Protein AF-A0A1U7VUM9-F1 (afdb_monomer)

Foldseek 3Di:
DDDDDDDDDDDDDDDDDDDDPDPDDDPPDPCPVVVVVVVVVVVVVPDPDPPVNVQVPPPCSVVVVVCVVVVVVVPPPPPPPPDPVVVVVVVVPPDPDDDPQWDFDWDDDPHDTDRGDIDGPPDPDDDDDVVRVVVVPPDDDDFDWDWDQDPVRDIDIDTD

pLDDT: mean 71.07, std 16.29, range [36.03, 94.5]

Organism: Nicotiana sylvestris (NCBI:txid4096)

Solvent-accessible surface area (backbone atoms only — not comparable to full-atom values): 10901 Å² total; per-residue (Å²): 134,88,8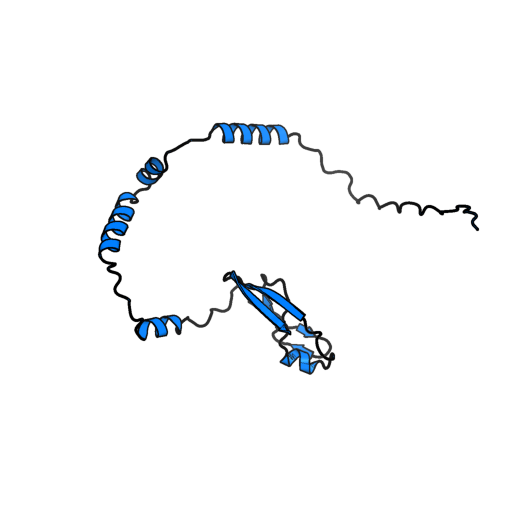5,83,87,82,86,80,84,80,81,79,77,83,81,82,76,82,78,72,97,70,92,82,84,74,80,78,71,83,55,64,61,58,54,54,52,50,53,51,52,54,63,72,61,65,76,86,70,53,72,65,60,58,46,68,69,39,88,60,42,70,56,51,54,50,50,49,55,60,56,51,70,73,57,66,88,67,81,73,75,82,50,73,66,58,56,47,54,71,70,56,61,71,79,77,68,80,54,92,59,56,45,69,43,66,47,70,60,92,92,49,76,38,81,67,38,86,44,48,83,84,60,90,70,90,86,76,57,67,75,63,54,60,74,65,71,78,69,79,79,73,79,44,81,44,81,45,74,47,96,87,67,47,76,46,76,48,76,81

Sequence (160 aa):
MDILELVVQKAKAPLQKPLPPYPKKLAKQNGGNQFKKFIQMMKSLSINVSLVEVLEQIPGYAKFMKDLVTKKQSMNLETIKVTHQVSAIMHSMPPKLEDPGAFTIPCRIRSAEFAKALCGLGERINLMPYSVFKNFRIGQPRPTSMRLQMDDHTRRILSF

Mean predicted aligned error: 22.32 Å

Secondary structure (DSSP, 8-state):
----------PPPPPPPPPPS--------STHHHHHHHHHHHHHT-----HHHHHHHSTTHHHHHHHHHHHHTT---------HHHHHHHH-PPP----TTEEEEEEEETTEEEEEEEEETT--S----HHHHHHTT--PPP--EEEEE-TT--EEEEE-

Structure (mmCIF, N/CA/C/O backbone):
data_AF-A0A1U7VUM9-F1
#
_entry.id   AF-A0A1U7VUM9-F1
#
loop_
_atom_site.group_PDB
_atom_site.id
_atom_site.type_symbol
_atom_site.label_atom_id
_atom_site.label_alt_id
_atom_site.label_comp_id
_atom_site.label_asym_id
_atom_site.label_entity_id
_atom_site.label_seq_id
_atom_site.pdbx_PDB_ins_code
_atom_site.Cartn_x
_atom_site.Cartn_y
_atom_site.Cartn_z
_atom_site.occupancy
_atom_site.B_iso_or_equiv
_atom_site.auth_seq_id
_atom_site.auth_comp_id
_atom_site.auth_asym_id
_atom_site.auth_atom_id
_atom_site.pdbx_PDB_model_num
ATOM 1 N N . MET A 1 1 ? 61.996 27.072 11.148 1.00 36.03 1 MET A N 1
ATOM 2 C CA . MET A 1 1 ? 61.993 28.438 11.693 1.00 36.03 1 MET A CA 1
ATOM 3 C C . MET A 1 1 ? 60.876 29.196 11.011 1.00 36.03 1 MET A C 1
ATOM 5 O O . MET A 1 1 ? 60.876 29.276 9.789 1.00 36.03 1 MET A O 1
ATOM 9 N N . ASP A 1 2 ? 59.912 29.605 11.828 1.00 37.81 2 ASP A N 1
ATOM 10 C CA . ASP A 1 2 ? 58.732 30.442 11.573 1.00 37.81 2 ASP A CA 1
ATOM 11 C C . ASP A 1 2 ? 59.069 31.761 10.843 1.00 37.81 2 ASP A C 1
ATOM 13 O O . ASP A 1 2 ? 60.232 32.157 10.802 1.00 37.81 2 ASP A O 1
ATOM 17 N N . ILE A 1 3 ? 58.126 32.461 10.197 1.00 40.47 3 ILE A N 1
ATOM 18 C CA . ILE A 1 3 ? 57.224 33.494 10.773 1.00 40.47 3 ILE A CA 1
ATOM 19 C C . ILE A 1 3 ? 56.194 33.846 9.660 1.00 40.47 3 ILE A C 1
ATOM 21 O O . ILE A 1 3 ? 56.595 34.125 8.535 1.00 40.47 3 ILE A O 1
ATOM 25 N N . LEU A 1 4 ? 54.892 33.571 9.829 1.00 37.66 4 LEU A N 1
ATOM 26 C CA . LEU A 1 4 ? 53.797 34.428 10.347 1.00 37.66 4 LEU A CA 1
ATOM 27 C C . LEU A 1 4 ? 53.124 35.377 9.312 1.00 37.66 4 LEU A C 1
ATOM 29 O O . LEU A 1 4 ? 53.674 36.403 8.937 1.00 37.66 4 LEU A O 1
ATOM 33 N N . GLU A 1 5 ? 51.909 34.981 8.898 1.00 42.78 5 GLU A N 1
ATOM 34 C CA . GLU A 1 5 ? 50.670 35.767 8.668 1.00 42.78 5 GLU A CA 1
ATOM 35 C C . GLU A 1 5 ? 50.729 37.274 8.322 1.00 42.78 5 GLU A C 1
ATOM 37 O O . GLU A 1 5 ? 51.167 38.099 9.121 1.00 42.78 5 GLU A O 1
ATOM 42 N N . LEU A 1 6 ? 50.051 37.646 7.224 1.00 37.41 6 LEU A N 1
ATOM 43 C CA . LEU A 1 6 ? 49.248 38.876 7.185 1.00 37.41 6 LEU A CA 1
ATOM 44 C C . LEU A 1 6 ? 47.980 38.694 6.323 1.00 37.41 6 LEU A C 1
ATOM 46 O O . LEU A 1 6 ? 47.957 38.970 5.125 1.00 37.41 6 LEU A O 1
ATOM 50 N N . VAL A 1 7 ? 46.922 38.188 6.960 1.00 43.81 7 VAL A N 1
ATOM 51 C CA . VAL A 1 7 ? 45.515 38.620 6.876 1.00 43.81 7 VAL A CA 1
ATOM 52 C C . VAL A 1 7 ? 45.137 39.536 5.699 1.00 43.81 7 VAL A C 1
ATOM 54 O O . VAL A 1 7 ? 45.366 40.738 5.757 1.00 43.81 7 VAL A O 1
ATOM 57 N N . VAL A 1 8 ? 44.346 39.013 4.751 1.00 37.50 8 VAL A N 1
ATOM 58 C CA . VAL A 1 8 ? 43.116 39.688 4.276 1.00 37.50 8 VAL A CA 1
ATOM 59 C C . VAL A 1 8 ? 42.052 38.623 3.991 1.00 37.50 8 VAL A C 1
ATOM 61 O O . VAL A 1 8 ? 41.896 38.134 2.872 1.00 37.50 8 VAL A O 1
ATOM 64 N N . GLN A 1 9 ? 41.273 38.266 5.013 1.00 39.16 9 GLN A N 1
ATOM 65 C CA . GLN A 1 9 ? 39.981 37.622 4.789 1.00 39.16 9 GLN A CA 1
ATOM 66 C C . GLN A 1 9 ? 39.012 38.673 4.238 1.00 39.16 9 GLN A C 1
ATOM 68 O O . GLN A 1 9 ?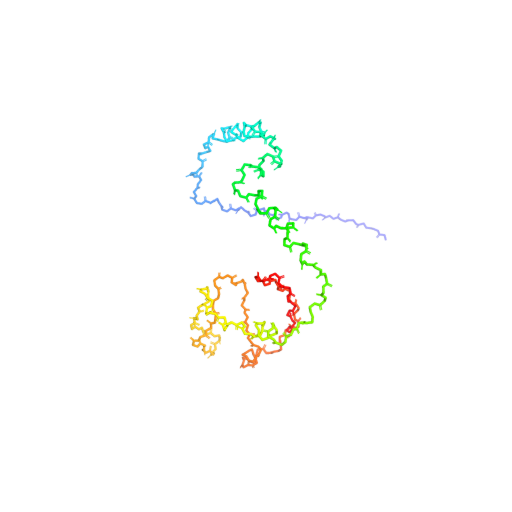 38.566 39.570 4.951 1.00 39.16 9 GLN A O 1
ATOM 73 N N . LYS A 1 10 ? 38.670 38.577 2.951 1.00 44.88 10 LYS A N 1
ATOM 74 C CA . LYS A 1 10 ? 37.617 39.405 2.359 1.00 44.88 10 LYS A CA 1
ATOM 75 C C . LYS A 1 10 ? 36.260 38.820 2.766 1.00 44.88 10 LYS A C 1
ATOM 77 O O . LYS A 1 10 ? 35.844 37.785 2.250 1.00 44.88 10 LYS A O 1
ATOM 82 N N . ALA A 1 11 ? 35.590 39.461 3.722 1.00 45.56 11 ALA A N 1
ATOM 83 C CA . ALA A 1 11 ? 34.261 39.067 4.177 1.00 45.56 11 ALA A CA 1
ATOM 84 C C . ALA A 1 11 ? 33.244 39.123 3.020 1.00 45.56 11 ALA A C 1
ATOM 86 O O . ALA A 1 11 ? 33.093 40.143 2.344 1.00 45.56 11 ALA A O 1
ATOM 87 N N . LYS A 1 12 ? 32.535 38.015 2.785 1.00 48.78 12 LYS A N 1
ATOM 88 C CA . LYS A 1 12 ? 31.438 37.928 1.814 1.00 48.78 12 LYS A CA 1
ATOM 89 C C . LYS A 1 12 ? 30.193 38.583 2.423 1.00 48.78 12 LYS A C 1
ATOM 91 O O . LYS A 1 12 ? 29.702 38.122 3.450 1.00 48.78 12 LYS A O 1
ATOM 96 N N . ALA A 1 13 ? 29.703 39.657 1.805 1.00 59.28 13 ALA A N 1
ATOM 97 C CA . ALA A 1 13 ? 28.506 40.370 2.251 1.00 59.28 13 ALA A CA 1
ATOM 98 C C . ALA A 1 13 ? 27.262 39.445 2.265 1.00 59.28 13 ALA A C 1
ATOM 100 O O . ALA A 1 13 ? 27.114 38.622 1.353 1.00 59.28 13 ALA A O 1
ATOM 101 N N . PRO A 1 14 ? 26.348 39.559 3.251 1.00 50.56 14 PRO A N 1
ATOM 102 C CA . PRO A 1 14 ? 25.121 38.766 3.282 1.00 50.56 14 PRO A CA 1
ATOM 103 C C . PRO A 1 14 ? 24.178 39.159 2.138 1.00 50.56 14 PRO A C 1
ATOM 105 O O . PRO A 1 14 ? 23.819 40.326 1.990 1.00 50.56 14 PRO A O 1
ATOM 108 N N . LEU A 1 15 ? 23.740 38.178 1.346 1.00 55.94 15 LEU A N 1
ATOM 109 C CA . LEU A 1 15 ? 22.690 38.358 0.339 1.00 55.94 15 LEU A CA 1
ATOM 110 C C . LEU A 1 15 ? 21.375 38.765 1.028 1.00 55.94 15 LEU A C 1
ATOM 112 O O . LEU A 1 15 ? 20.835 38.006 1.837 1.00 55.94 15 LEU A O 1
ATOM 116 N N . GLN A 1 16 ? 20.851 39.950 0.702 1.00 5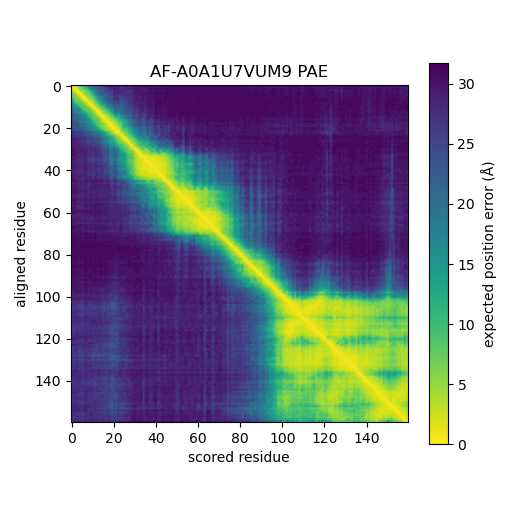7.34 16 GLN A N 1
ATOM 117 C CA . GLN A 1 16 ? 19.529 40.389 1.152 1.00 57.34 16 GLN A CA 1
ATOM 118 C C . GLN A 1 16 ? 18.450 39.477 0.554 1.00 57.34 16 GLN A C 1
ATOM 120 O O . GLN A 1 16 ? 18.335 39.336 -0.663 1.00 57.34 16 GLN A O 1
ATOM 125 N N . LYS A 1 17 ? 17.652 38.842 1.418 1.00 57.53 17 LYS A N 1
ATOM 126 C CA . LYS A 1 17 ? 16.468 38.080 1.001 1.00 57.53 17 LYS A CA 1
ATOM 127 C C . LYS A 1 17 ? 15.351 39.060 0.603 1.00 57.53 17 LYS A C 1
ATOM 129 O O . LYS A 1 17 ? 15.133 40.015 1.350 1.00 57.53 17 LYS A O 1
ATOM 134 N N . PRO A 1 18 ? 14.615 38.834 -0.501 1.00 63.44 18 PRO A N 1
ATOM 135 C CA . PRO A 1 18 ? 13.473 39.671 -0.851 1.00 63.44 18 PRO A CA 1
ATOM 136 C C . PRO A 1 18 ? 12.389 39.580 0.224 1.00 63.44 18 PRO A C 1
ATOM 138 O O . PRO A 1 18 ? 12.100 38.495 0.737 1.00 63.44 18 PRO A O 1
ATOM 141 N N . LEU A 1 19 ? 11.778 40.716 0.556 1.00 65.69 19 LEU A N 1
ATOM 142 C CA . LEU A 1 19 ? 10.637 40.748 1.464 1.00 65.69 19 LEU A CA 1
ATOM 143 C C . LEU A 1 19 ? 9.425 40.074 0.784 1.00 65.69 19 LEU A C 1
ATOM 145 O O . LEU A 1 19 ? 9.179 40.337 -0.396 1.00 65.69 19 LEU A O 1
ATOM 149 N N . PRO A 1 20 ? 8.661 39.213 1.483 1.00 60.44 20 PRO A N 1
ATOM 150 C CA . PRO A 1 20 ? 7.490 38.565 0.902 1.00 60.44 20 PRO A CA 1
ATOM 151 C C . PRO A 1 20 ? 6.411 39.582 0.475 1.00 60.44 20 PRO A C 1
ATOM 153 O O . PRO A 1 20 ? 6.267 40.623 1.120 1.00 60.44 20 PRO A O 1
ATOM 156 N N . PRO A 1 21 ? 5.603 39.281 -0.563 1.00 64.50 21 PRO A N 1
ATOM 157 C CA . PRO A 1 21 ? 4.823 40.290 -1.294 1.00 64.50 21 PRO A CA 1
ATOM 158 C C . PRO A 1 21 ? 3.634 40.897 -0.535 1.00 64.50 21 PRO A C 1
ATOM 160 O O . PRO A 1 21 ? 2.974 41.792 -1.053 1.00 64.50 21 PRO A O 1
ATOM 163 N N . TYR A 1 22 ? 3.338 40.442 0.686 1.00 61.72 22 TYR A N 1
ATOM 164 C CA . TYR A 1 22 ? 2.196 40.927 1.464 1.00 61.72 22 TYR A CA 1
ATOM 165 C C . TYR A 1 22 ? 2.539 41.048 2.958 1.00 61.72 22 TYR A C 1
ATOM 167 O O . TYR A 1 22 ? 2.365 40.093 3.713 1.00 61.72 22 TYR A O 1
ATOM 175 N N . PRO A 1 23 ? 2.967 42.236 3.431 1.00 57.12 23 PRO A N 1
ATOM 176 C CA . PRO A 1 23 ? 3.285 42.481 4.844 1.00 57.12 23 PRO A CA 1
ATOM 177 C C . PRO A 1 23 ? 2.048 42.609 5.747 1.00 57.12 23 PRO A C 1
ATOM 179 O O . PRO A 1 23 ? 2.167 42.725 6.965 1.00 57.12 23 PRO A O 1
ATOM 182 N N . LYS A 1 24 ? 0.844 42.660 5.167 1.00 61.12 24 LYS A N 1
ATOM 183 C CA . LYS A 1 24 ? -0.384 43.043 5.867 1.00 61.12 24 LYS A CA 1
ATOM 184 C C . LYS A 1 24 ? -1.444 41.960 5.732 1.00 61.12 24 LYS A C 1
ATOM 186 O O . LYS A 1 24 ? -2.253 42.027 4.815 1.00 61.12 24 LYS A O 1
ATOM 191 N N . LYS A 1 25 ? -1.445 40.996 6.659 1.00 56.06 25 LYS A N 1
ATOM 192 C CA . LYS A 1 25 ? -2.658 40.346 7.206 1.00 56.06 25 LYS A CA 1
ATOM 193 C C . LYS A 1 25 ? -2.310 39.315 8.286 1.00 56.06 25 LYS A C 1
ATOM 195 O O . LYS A 1 25 ? -2.636 38.146 8.182 1.00 56.06 25 LYS A O 1
ATOM 200 N N . LEU A 1 26 ? -1.690 39.771 9.368 1.00 55.84 26 LEU A N 1
ATOM 201 C CA . LEU A 1 26 ? -1.839 39.123 10.671 1.00 55.84 26 LEU A CA 1
ATOM 202 C C . LEU A 1 26 ? -1.945 40.231 11.716 1.00 55.84 26 LEU A C 1
ATOM 204 O O . LEU A 1 26 ? -1.004 40.523 12.449 1.00 55.84 26 LEU A O 1
ATOM 208 N N . ALA A 1 27 ? -3.116 40.867 11.779 1.00 57.16 27 ALA A N 1
ATOM 209 C CA . ALA A 1 27 ? -3.544 41.416 13.054 1.00 57.16 27 ALA A CA 1
ATOM 210 C C . ALA A 1 27 ? -3.606 40.213 14.003 1.00 57.16 27 ALA A C 1
ATOM 212 O O . ALA A 1 27 ? -4.470 39.349 13.852 1.00 57.16 27 ALA A O 1
ATOM 213 N N . LYS A 1 28 ? -2.625 40.091 14.904 1.00 58.28 28 LYS A N 1
ATOM 214 C CA . LYS A 1 28 ? -2.659 39.113 15.989 1.00 58.28 28 LYS A CA 1
ATOM 215 C C . LYS A 1 28 ? -3.914 39.416 16.803 1.00 58.28 28 LYS A C 1
ATOM 217 O O . LYS A 1 28 ? -3.899 40.312 17.642 1.00 58.28 28 LYS A O 1
ATOM 222 N N . GLN A 1 29 ? -5.014 38.714 16.532 1.00 59.25 29 GLN A N 1
ATOM 223 C CA . GLN A 1 29 ? -6.141 38.724 17.450 1.00 59.25 29 GLN A 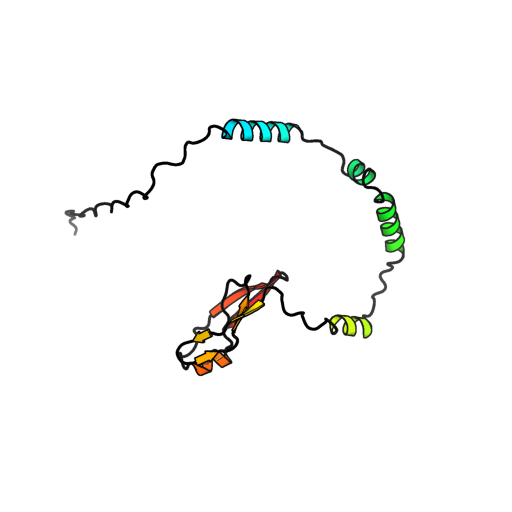CA 1
ATOM 224 C C . GLN A 1 29 ? -5.625 38.191 18.786 1.00 59.25 29 GLN A C 1
ATOM 226 O O . GLN A 1 29 ? -5.056 37.102 18.866 1.00 59.25 29 GLN A O 1
ATOM 231 N N . ASN A 1 30 ? -5.820 38.977 19.837 1.00 57.50 30 ASN A N 1
ATOM 232 C CA . ASN A 1 30 ? -5.401 38.709 21.209 1.00 57.50 30 ASN A CA 1
ATOM 233 C C . ASN A 1 30 ? -6.203 37.558 21.878 1.00 57.50 30 ASN A C 1
ATOM 235 O O . ASN A 1 30 ? -6.432 37.572 23.082 1.00 57.50 30 ASN A O 1
ATOM 239 N N . GLY A 1 31 ? -6.663 36.560 21.110 1.00 56.81 31 GLY A N 1
ATOM 240 C CA . GLY A 1 31 ? -7.509 35.449 21.572 1.00 56.81 31 GLY A CA 1
ATOM 241 C C . GLY A 1 31 ? -6.753 34.313 22.272 1.00 56.81 31 GLY A C 1
ATOM 242 O O . GLY A 1 31 ? -7.368 33.420 22.853 1.00 56.81 31 GLY A O 1
ATOM 243 N N . GLY A 1 32 ? -5.414 34.345 22.268 1.00 59.56 32 GLY A N 1
ATOM 244 C CA . GLY A 1 32 ? -4.587 33.318 22.911 1.00 59.56 32 GLY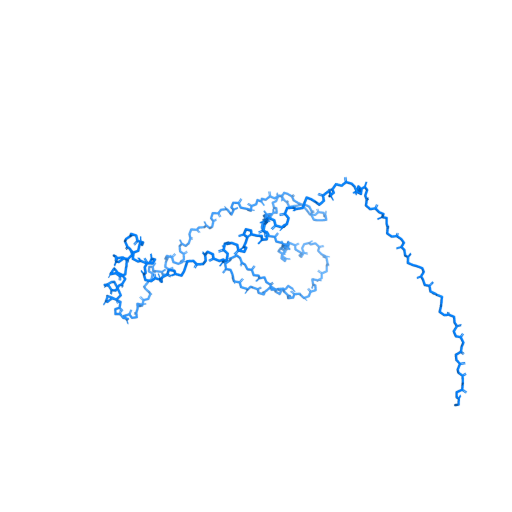 A CA 1
ATOM 245 C C . GLY A 1 32 ? -4.770 33.244 24.433 1.00 59.56 32 GLY A C 1
ATOM 246 O O . GLY A 1 32 ? -4.606 32.173 25.018 1.00 59.56 32 GLY A O 1
ATOM 247 N N . ASN A 1 33 ? -5.157 34.352 25.081 1.00 71.62 33 ASN A N 1
ATOM 248 C CA . ASN A 1 33 ? -5.407 34.370 26.524 1.00 71.62 33 ASN A CA 1
ATOM 249 C C . ASN A 1 33 ? -6.683 33.596 26.906 1.00 71.62 33 ASN A C 1
ATOM 251 O O . ASN A 1 33 ? -6.680 32.891 27.914 1.00 71.62 33 ASN A O 1
ATOM 255 N N . GLN A 1 34 ? -7.730 33.652 26.077 1.00 75.44 34 GLN A N 1
ATOM 256 C CA . GLN A 1 34 ? -9.003 32.983 26.329 1.00 75.44 34 GLN A CA 1
ATOM 257 C C . GLN A 1 34 ? -8.854 31.477 26.140 1.00 75.44 34 GLN A C 1
ATOM 259 O O . GLN A 1 34 ? -9.277 30.711 27.001 1.00 75.44 34 GLN A O 1
ATOM 264 N N . PHE A 1 35 ? -8.157 31.050 25.081 1.00 77.69 35 PHE A N 1
ATOM 265 C CA . PHE A 1 35 ? -7.878 29.633 24.841 1.00 77.69 35 PHE A CA 1
ATOM 266 C C . PHE A 1 35 ? -7.009 29.023 25.949 1.00 77.69 35 PHE A C 1
ATOM 268 O O . PHE A 1 35 ? -7.301 27.938 26.452 1.00 77.69 35 PHE A O 1
ATOM 275 N N . LYS A 1 36 ? -5.981 29.750 26.409 1.00 84.56 36 LYS A N 1
ATOM 276 C CA . LYS A 1 36 ? -5.147 29.313 27.537 1.00 84.56 36 LYS A CA 1
ATOM 277 C C . LYS A 1 36 ? -5.962 29.178 28.830 1.00 84.56 36 LYS A C 1
ATOM 279 O O . LYS A 1 36 ? -5.794 28.194 29.548 1.00 84.56 36 LYS A O 1
ATOM 284 N N . LYS A 1 37 ? -6.866 30.127 29.102 1.00 85.06 37 LYS A N 1
ATOM 285 C CA . LYS A 1 37 ? -7.758 30.113 30.273 1.00 85.06 37 LYS A CA 1
ATOM 286 C C . LYS A 1 37 ? -8.778 28.968 30.209 1.00 85.06 37 LYS A C 1
ATOM 288 O O . LYS A 1 37 ? -9.007 28.308 31.217 1.00 85.06 37 LYS A O 1
ATOM 293 N N . PHE A 1 38 ? -9.317 28.680 29.025 1.00 82.62 38 PHE A N 1
ATOM 294 C CA . PHE A 1 38 ? -10.197 27.535 28.779 1.00 82.62 38 PHE A CA 1
ATOM 295 C C . PHE A 1 38 ? -9.492 26.199 29.047 1.00 82.62 38 PHE A C 1
ATOM 297 O O . PHE A 1 38 ? -9.990 25.384 29.817 1.00 82.62 38 PHE A O 1
ATOM 304 N N . ILE A 1 39 ? -8.292 25.991 28.493 1.00 80.75 39 ILE A N 1
ATOM 305 C CA . ILE A 1 39 ? -7.518 24.760 28.721 1.00 80.75 39 ILE A CA 1
ATOM 306 C C . ILE A 1 39 ? -7.177 24.577 30.204 1.00 80.75 39 ILE A C 1
ATOM 308 O O . ILE A 1 39 ? -7.195 23.456 30.707 1.00 80.75 39 ILE A O 1
ATOM 312 N N . GLN A 1 40 ? -6.884 25.664 30.919 1.00 82.56 40 GLN A N 1
ATOM 313 C CA . GLN A 1 40 ? -6.629 25.615 32.356 1.00 82.56 40 GLN A CA 1
ATOM 314 C C . GLN A 1 40 ? -7.875 25.197 33.148 1.00 82.56 40 GLN A C 1
ATOM 316 O O . GLN A 1 40 ? -7.767 24.351 34.032 1.00 82.56 40 GLN A O 1
ATOM 321 N N . MET A 1 41 ? -9.047 25.724 32.787 1.00 82.06 41 MET A N 1
ATOM 322 C CA . MET A 1 41 ? -10.329 25.337 33.380 1.00 82.06 41 MET A CA 1
ATOM 323 C C . MET A 1 41 ? -10.649 23.856 33.117 1.00 82.06 41 MET A C 1
ATOM 325 O O . MET A 1 41 ? -11.007 23.126 34.038 1.00 82.06 41 MET A O 1
ATOM 329 N N . MET A 1 42 ? -10.433 23.377 31.889 1.00 73.06 42 MET A N 1
ATOM 330 C CA . MET A 1 42 ? -10.643 21.970 31.521 1.00 73.06 42 MET A CA 1
ATOM 331 C C . MET A 1 42 ? -9.703 21.020 32.269 1.00 73.06 42 MET A C 1
ATOM 333 O O . MET A 1 42 ? -10.124 19.955 32.705 1.00 73.06 42 MET A O 1
ATOM 337 N N . LYS A 1 43 ? -8.437 21.407 32.467 1.00 76.50 43 LYS A N 1
ATOM 338 C CA . LYS A 1 43 ? -7.488 20.623 33.272 1.00 76.50 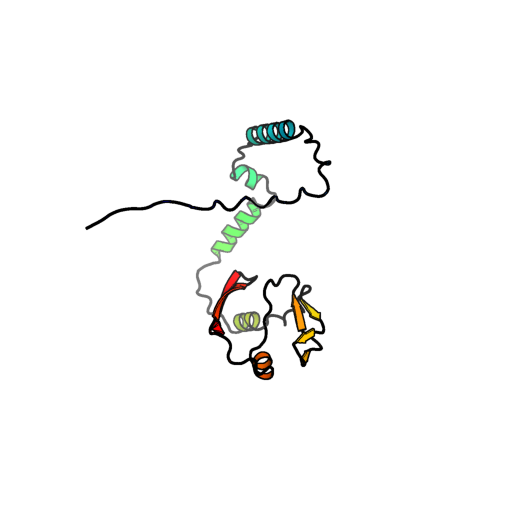43 LYS A CA 1
ATOM 339 C C . LYS A 1 43 ? -7.867 20.578 34.753 1.00 76.50 43 LYS A C 1
ATOM 341 O O . LYS A 1 43 ? -7.623 19.560 35.386 1.00 76.50 43 LYS A O 1
ATOM 346 N N . SER A 1 44 ? -8.453 21.650 35.297 1.00 70.88 44 SER A N 1
ATOM 347 C CA . SER A 1 44 ? -9.000 21.637 36.664 1.00 70.88 44 SER A CA 1
ATOM 348 C C . SER A 1 44 ? -10.296 20.831 36.792 1.00 70.88 44 SER A C 1
ATOM 350 O O . SER A 1 44 ? -10.631 20.392 37.884 1.00 70.88 44 SER A O 1
ATOM 352 N N . LEU A 1 45 ? -10.998 20.596 35.680 1.00 71.94 45 LEU A N 1
ATOM 353 C CA . LEU A 1 45 ? -12.170 19.724 35.568 1.00 71.94 45 LEU A CA 1
ATOM 354 C C . LEU A 1 45 ? -11.765 18.253 35.341 1.00 71.94 45 LEU A C 1
ATOM 356 O O . LEU A 1 45 ? -12.427 17.527 34.601 1.00 71.94 45 LEU A O 1
ATOM 360 N N . SER A 1 46 ? -10.668 17.785 35.947 1.00 62.69 46 SER A N 1
ATOM 361 C CA . SER A 1 46 ? -10.325 16.361 35.912 1.00 62.69 46 SER A CA 1
ATOM 362 C C . SER A 1 46 ? -11.302 15.590 36.795 1.00 62.69 46 SER A C 1
ATOM 364 O O . SER A 1 46 ? -11.174 15.568 38.020 1.00 62.69 46 SER A O 1
ATOM 366 N N . ILE A 1 47 ? -12.295 14.966 36.173 1.00 69.00 47 ILE A N 1
ATOM 367 C CA . ILE A 1 47 ? -13.179 14.033 36.859 1.00 69.00 47 ILE A CA 1
ATOM 368 C C . ILE A 1 47 ? -12.417 12.712 36.989 1.00 69.00 47 ILE A C 1
ATOM 370 O O . ILE A 1 47 ? -12.256 11.974 36.018 1.00 69.00 47 ILE A O 1
ATOM 374 N N . ASN A 1 48 ? -11.919 12.431 38.190 1.00 68.31 48 ASN A N 1
ATOM 375 C CA . ASN A 1 48 ? -11.391 11.117 38.536 1.00 68.31 48 ASN A CA 1
ATOM 376 C C . ASN A 1 48 ? -12.580 10.180 38.777 1.00 68.31 48 ASN A C 1
ATOM 378 O O . ASN A 1 48 ? -13.009 10.013 39.914 1.00 68.31 48 ASN A O 1
ATOM 382 N N . VAL A 1 49 ? -13.145 9.620 37.708 1.00 72.38 49 VAL A N 1
ATOM 383 C CA . VAL A 1 49 ? -14.113 8.521 37.830 1.00 72.38 49 VAL A CA 1
ATOM 384 C C . VAL A 1 49 ? -13.325 7.225 37.928 1.00 72.38 49 VAL A C 1
ATOM 386 O O . VAL A 1 49 ? -12.362 7.024 37.178 1.00 72.38 49 VAL A O 1
ATOM 389 N N . SER A 1 50 ? -13.699 6.343 38.850 1.00 76.44 50 SER A N 1
ATOM 390 C CA . SER A 1 50 ? -13.067 5.032 38.902 1.00 76.44 50 SER A CA 1
ATOM 391 C C . SER A 1 50 ? -13.382 4.260 37.617 1.00 76.44 50 SER A C 1
ATOM 393 O O . SER A 1 50 ? -14.482 4.336 37.068 1.00 76.44 50 SER A O 1
ATOM 395 N N . LEU A 1 51 ? -12.411 3.491 37.120 1.00 69.25 51 LEU A N 1
ATOM 396 C CA . LEU A 1 51 ? -12.628 2.634 35.951 1.00 69.25 51 LEU A CA 1
ATOM 397 C C . LEU A 1 51 ? -13.838 1.710 36.169 1.00 69.25 51 LEU A C 1
ATOM 399 O O . LEU A 1 51 ? -14.597 1.466 35.242 1.00 69.25 51 LEU A O 1
ATOM 403 N N . VAL A 1 52 ? -14.037 1.242 37.403 1.00 72.38 52 VAL A N 1
ATOM 404 C CA . VAL A 1 52 ? -15.164 0.385 37.783 1.00 72.38 52 VAL A CA 1
ATOM 405 C C . VAL A 1 52 ? -16.501 1.102 37.594 1.00 72.38 52 VAL A C 1
ATOM 407 O O . VAL A 1 52 ? -17.371 0.549 36.933 1.00 72.38 52 VAL A O 1
ATOM 410 N N . GLU A 1 53 ? -16.644 2.343 38.064 1.00 75.38 53 GLU A N 1
ATOM 411 C CA . GLU A 1 53 ? -17.870 3.132 37.865 1.00 75.38 53 GLU A CA 1
ATOM 412 C C . GLU A 1 53 ? -18.157 3.376 36.378 1.00 75.38 53 GLU A C 1
ATOM 414 O O . GLU A 1 53 ? -19.295 3.237 35.941 1.00 75.38 53 GLU A O 1
ATOM 419 N N . VAL A 1 54 ? -17.139 3.687 35.567 1.00 79.81 54 VAL A N 1
ATOM 420 C CA . VAL A 1 54 ? -17.322 3.859 34.111 1.00 79.81 54 VAL A CA 1
ATOM 421 C C . VAL A 1 54 ? -17.804 2.561 33.466 1.00 79.81 54 VAL A C 1
ATOM 423 O O . VAL A 1 54 ? -18.685 2.577 32.609 1.00 79.81 54 VAL A O 1
ATOM 426 N N . LEU A 1 55 ? -17.234 1.433 33.882 1.00 77.44 55 LEU A N 1
ATOM 427 C CA . LEU A 1 55 ? -17.587 0.115 33.372 1.00 77.44 55 LEU A CA 1
ATOM 428 C C . LEU A 1 55 ? -18.982 -0.341 33.825 1.00 77.44 55 LEU A C 1
ATOM 430 O O . LEU A 1 55 ? -19.678 -0.985 33.045 1.00 77.44 55 LEU A O 1
ATOM 434 N N . GLU A 1 56 ? -19.422 0.016 35.033 1.00 76.25 56 GLU A N 1
ATOM 435 C CA . GLU A 1 56 ? -20.791 -0.229 35.513 1.00 76.25 56 GLU A CA 1
ATOM 436 C C . GLU A 1 56 ? -21.837 0.608 34.766 1.00 76.25 56 GLU A C 1
ATOM 438 O O . GLU A 1 56 ? -22.942 0.128 34.518 1.00 76.25 56 GLU A O 1
ATOM 443 N N . GLN A 1 57 ? -21.485 1.831 34.358 1.00 76.75 57 GLN A N 1
ATOM 444 C CA . GLN A 1 57 ? -22.373 2.717 33.598 1.00 76.75 57 GLN A CA 1
ATOM 445 C C . GLN A 1 57 ? -22.527 2.309 32.127 1.00 76.75 57 GLN A C 1
ATOM 447 O O . GLN A 1 57 ? -23.462 2.765 31.470 1.00 76.75 57 GLN A O 1
ATOM 452 N N . ILE A 1 58 ? -21.643 1.460 31.586 1.00 82.00 58 ILE A N 1
ATOM 453 C CA . ILE A 1 58 ? -21.768 0.943 30.218 1.00 82.00 58 ILE A CA 1
ATOM 454 C C . ILE A 1 58 ? -22.865 -0.137 30.194 1.00 82.00 58 ILE A C 1
ATOM 456 O O . ILE A 1 58 ? -22.663 -1.241 30.720 1.00 82.00 58 ILE A O 1
ATOM 460 N N . PRO A 1 59 ? -24.019 0.118 29.542 1.00 76.88 59 PRO A N 1
ATOM 461 C CA . PRO A 1 59 ? -25.103 -0.851 29.491 1.00 76.88 59 PRO A CA 1
ATOM 462 C C . PRO A 1 59 ? -24.622 -2.139 28.819 1.00 76.88 59 PRO A C 1
ATOM 464 O O . PRO A 1 59 ? -24.123 -2.127 27.696 1.00 76.88 59 PRO A O 1
ATOM 467 N N . GLY A 1 60 ? -24.766 -3.268 29.511 1.00 78.25 60 GLY A N 1
ATOM 468 C CA . GLY A 1 60 ? -24.373 -4.577 28.987 1.00 78.25 60 GLY A CA 1
ATOM 469 C C . GLY A 1 60 ? -22.920 -4.983 29.247 1.00 78.25 60 GLY A C 1
ATOM 470 O O . GLY A 1 60 ? -22.571 -6.118 28.925 1.00 78.25 60 GLY A O 1
ATOM 471 N N . TYR A 1 61 ? -22.092 -4.154 29.894 1.00 80.69 61 TYR A N 1
ATOM 472 C CA . TYR A 1 61 ? -20.720 -4.547 30.241 1.00 80.69 61 TYR A CA 1
ATOM 473 C C . TYR A 1 61 ? -20.677 -5.715 31.236 1.00 80.69 61 TYR A C 1
ATOM 475 O O . TYR A 1 61 ? -19.922 -6.666 31.047 1.00 80.69 61 TYR A O 1
ATOM 483 N N . ALA A 1 62 ? -21.555 -5.720 32.244 1.00 75.31 62 ALA A N 1
ATOM 484 C CA . ALA A 1 62 ? -21.678 -6.847 33.172 1.00 75.31 62 ALA A CA 1
ATOM 485 C C . ALA A 1 62 ? -22.027 -8.161 32.446 1.00 75.31 62 ALA A C 1
ATOM 487 O O . ALA A 1 62 ? -21.475 -9.217 32.757 1.00 75.31 62 ALA A O 1
ATOM 488 N N . LYS A 1 63 ? -22.903 -8.087 31.434 1.00 80.12 63 LYS A N 1
ATOM 489 C CA . LYS A 1 63 ? -23.249 -9.229 30.578 1.00 80.12 63 LYS A CA 1
ATOM 490 C C . LYS A 1 63 ? -22.043 -9.670 29.750 1.00 80.12 63 LYS A C 1
ATOM 492 O O . LYS A 1 63 ? -21.727 -10.849 29.747 1.00 80.12 63 LYS A O 1
ATOM 497 N N . PHE A 1 64 ? -21.322 -8.728 29.145 1.00 80.12 64 PHE A N 1
ATOM 498 C CA . PHE A 1 64 ? -20.096 -9.006 28.401 1.00 80.12 64 PHE A CA 1
ATOM 499 C C . PHE A 1 64 ? -19.019 -9.681 29.265 1.00 80.12 64 PHE A C 1
ATOM 501 O O . PHE A 1 64 ? -18.438 -10.678 28.848 1.00 80.12 64 PHE A O 1
ATOM 508 N N . MET A 1 65 ? -18.784 -9.199 30.489 1.00 79.75 65 MET A N 1
ATOM 509 C CA . MET A 1 65 ? -17.835 -9.811 31.428 1.00 79.75 65 MET A CA 1
ATOM 510 C C . MET A 1 65 ? -18.273 -11.219 31.835 1.00 79.75 65 MET A C 1
ATOM 512 O O . MET A 1 65 ? -17.454 -12.137 31.878 1.00 79.75 65 MET A O 1
ATOM 516 N N . LYS A 1 66 ? -19.572 -11.415 32.081 1.00 79.19 66 LYS A N 1
ATOM 517 C CA . LYS A 1 66 ? -20.141 -12.728 32.391 1.00 79.19 66 LYS A CA 1
ATOM 518 C C . LYS A 1 66 ? -20.004 -13.694 31.213 1.00 79.19 66 LYS A C 1
ATOM 520 O O . LYS A 1 66 ? -19.582 -14.830 31.426 1.00 79.19 66 LYS A O 1
ATOM 525 N N . ASP A 1 67 ? -20.283 -13.239 29.995 1.00 78.81 67 ASP A N 1
ATOM 526 C CA . ASP A 1 67 ? -20.134 -14.002 28.752 1.00 78.81 67 ASP A CA 1
ATOM 527 C C . ASP A 1 67 ? -18.662 -14.348 28.496 1.00 78.81 67 ASP A C 1
ATOM 529 O O . ASP A 1 67 ? -18.344 -15.463 28.095 1.00 78.81 67 ASP A O 1
ATOM 533 N N . LEU A 1 68 ? -17.734 -13.433 28.786 1.00 76.81 68 LEU A N 1
ATOM 534 C CA . LEU A 1 68 ? -16.301 -13.678 28.650 1.00 76.81 68 LEU A CA 1
ATOM 535 C C . LEU A 1 68 ? -15.821 -14.752 29.631 1.00 76.81 68 LEU A C 1
ATOM 537 O O . LEU A 1 68 ? -15.111 -15.667 29.222 1.00 76.81 68 LEU A O 1
ATOM 541 N N . VAL A 1 69 ? -16.216 -14.676 30.904 1.00 72.56 69 VAL A N 1
ATOM 542 C CA . VAL A 1 69 ? -15.831 -15.663 31.928 1.00 72.56 69 VAL A CA 1
ATOM 543 C C . VAL A 1 69 ? -16.446 -17.033 31.631 1.00 72.56 69 VAL A C 1
ATOM 545 O O . VAL A 1 69 ? -15.738 -18.038 31.666 1.00 72.56 69 VAL A O 1
ATOM 548 N N . THR A 1 70 ? -17.729 -17.080 31.265 1.00 70.25 70 THR A N 1
ATOM 549 C CA . THR A 1 70 ? -18.413 -18.339 30.922 1.00 70.25 70 THR A CA 1
ATOM 550 C C . THR A 1 70 ? -17.884 -18.956 29.630 1.00 70.25 70 THR A C 1
ATOM 552 O O . THR A 1 70 ? -17.656 -20.162 29.582 1.00 70.25 70 THR A O 1
ATOM 555 N N . LYS A 1 71 ? -17.586 -18.151 28.604 1.00 62.88 71 LYS A N 1
ATOM 556 C CA . LYS A 1 71 ? -17.010 -18.639 27.343 1.00 62.88 71 LYS A CA 1
ATOM 557 C C . LYS A 1 71 ? -15.535 -19.028 27.478 1.00 62.88 71 LYS A C 1
ATOM 559 O O . LYS A 1 71 ? -15.077 -19.902 26.753 1.00 62.88 71 LYS A O 1
ATOM 564 N N . LYS A 1 72 ? -14.779 -18.431 28.409 1.00 56.84 72 LYS A N 1
ATOM 565 C CA . LYS A 1 72 ? -13.378 -18.803 28.687 1.00 56.84 72 LYS A CA 1
ATOM 566 C C . LYS A 1 72 ? -13.256 -20.129 29.439 1.00 56.84 72 LYS A C 1
ATOM 568 O O . LYS A 1 72 ? -12.234 -20.792 29.309 1.00 56.84 72 LYS A O 1
ATOM 573 N N . GLN A 1 73 ? -14.303 -20.569 30.140 1.00 52.31 73 GLN A N 1
ATOM 574 C CA . GLN A 1 73 ? -14.315 -21.870 30.818 1.00 52.31 73 GLN A CA 1
ATOM 575 C C . GLN A 1 73 ? -14.497 -23.062 29.855 1.00 52.31 73 GLN A C 1
ATOM 577 O O . GLN A 1 73 ? -14.141 -24.180 30.211 1.00 52.31 73 GLN A O 1
ATOM 582 N N . SER A 1 74 ? -14.966 -22.835 28.618 1.00 49.84 74 SER A N 1
ATOM 583 C CA . SER A 1 74 ? -14.976 -23.850 27.546 1.00 49.84 74 SER A CA 1
ATOM 584 C C . SER A 1 74 ? -13.727 -23.812 26.660 1.00 49.84 74 SER A C 1
ATOM 586 O O . SER A 1 74 ? -13.635 -24.565 25.694 1.00 49.84 74 SER A O 1
ATOM 588 N N . MET A 1 75 ? -12.763 -22.942 26.966 1.00 47.28 75 MET A N 1
ATOM 589 C CA . MET A 1 75 ? -11.451 -22.915 26.322 1.00 47.28 75 MET A CA 1
ATOM 590 C C . MET A 1 75 ? -10.485 -23.762 27.149 1.00 47.28 75 MET A C 1
ATOM 592 O O . MET A 1 75 ? -9.446 -23.284 27.605 1.00 47.28 75 MET A O 1
ATOM 596 N N . ASN A 1 76 ? -10.831 -25.032 27.374 1.00 45.91 76 ASN A N 1
ATOM 597 C CA . ASN A 1 76 ? -9.774 -25.995 27.634 1.00 45.91 76 ASN A CA 1
ATOM 598 C C . ASN A 1 76 ? -8.851 -25.945 26.418 1.00 45.91 76 ASN A C 1
ATOM 600 O O . ASN A 1 76 ? -9.315 -25.988 25.279 1.00 45.91 76 ASN A O 1
ATOM 604 N N . LEU A 1 77 ? -7.566 -25.748 26.697 1.00 49.84 77 LEU A N 1
ATOM 605 C CA . LEU A 1 77 ? -6.445 -25.654 25.769 1.00 49.84 77 LEU A CA 1
ATOM 606 C C . LEU A 1 77 ? -6.255 -26.975 25.010 1.00 49.84 77 LEU A C 1
ATOM 608 O O . LEU A 1 77 ? -5.206 -27.609 25.082 1.00 49.84 77 LEU A O 1
ATOM 612 N N . GLU A 1 78 ? -7.270 -27.428 24.291 1.00 43.88 78 GLU A N 1
ATOM 613 C CA . GLU A 1 78 ? -7.107 -28.493 23.332 1.00 43.88 78 GLU A CA 1
ATOM 614 C C . GLU A 1 78 ? -6.432 -27.856 22.128 1.00 43.88 78 GLU A C 1
ATOM 616 O O . GLU A 1 78 ? -6.969 -26.967 21.471 1.00 43.88 78 GLU A O 1
ATOM 621 N N . THR A 1 79 ? -5.176 -28.238 21.930 1.00 47.09 79 THR A N 1
ATOM 622 C CA . THR A 1 79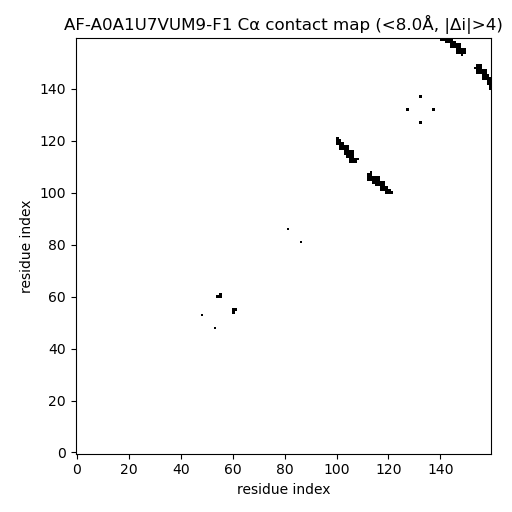 ? -4.362 -27.877 20.776 1.00 47.09 79 THR A CA 1
ATOM 623 C C . THR A 1 79 ? -5.156 -28.217 19.519 1.00 47.09 79 THR A C 1
ATOM 625 O O . THR A 1 79 ? -5.172 -29.364 19.073 1.00 47.09 79 THR A O 1
ATOM 628 N N . ILE A 1 80 ? -5.867 -27.226 18.975 1.00 48.59 80 ILE A N 1
ATOM 629 C CA . ILE A 1 80 ? -6.664 -27.380 17.766 1.00 48.59 80 ILE A CA 1
ATOM 630 C C . ILE A 1 80 ? -5.661 -27.631 16.645 1.00 48.59 80 ILE A C 1
ATOM 632 O O . ILE A 1 80 ? -5.036 -26.706 16.125 1.00 48.59 80 ILE A O 1
ATOM 636 N N . LYS A 1 81 ? -5.478 -28.905 16.285 1.00 52.22 81 LYS A N 1
ATOM 637 C CA . LYS A 1 81 ? -4.888 -29.281 15.004 1.00 52.22 81 LYS A CA 1
ATOM 638 C C . LYS A 1 81 ? -5.729 -28.595 13.936 1.00 52.22 81 LYS A C 1
ATOM 640 O O . LYS A 1 81 ? -6.875 -28.976 13.708 1.00 52.22 81 LYS A O 1
ATOM 645 N N . VAL A 1 82 ? -5.163 -27.549 13.344 1.00 46.72 82 VAL A N 1
ATOM 646 C CA . VAL A 1 82 ? -5.765 -26.770 12.265 1.00 46.72 82 VAL A CA 1
ATOM 647 C C . VAL A 1 82 ? -6.111 -27.744 11.142 1.00 46.72 82 VAL A C 1
ATOM 649 O O . VAL A 1 82 ? -5.236 -28.246 10.441 1.00 46.72 82 VAL A O 1
ATOM 652 N N . THR A 1 83 ? -7.389 -28.091 11.028 1.00 61.16 83 THR A N 1
ATOM 653 C CA . THR A 1 83 ? -7.896 -28.965 9.975 1.00 61.16 83 THR A CA 1
ATOM 654 C C . THR A 1 83 ? -8.016 -28.181 8.672 1.00 61.16 83 THR A C 1
ATOM 656 O O . THR A 1 83 ? -8.196 -26.962 8.661 1.00 61.16 83 THR A O 1
ATOM 659 N N . HIS A 1 84 ? -7.920 -28.913 7.564 1.00 55.34 84 HIS A N 1
ATOM 660 C CA . HIS A 1 84 ? -7.803 -28.444 6.179 1.00 55.34 84 HIS A CA 1
ATOM 661 C C . HIS A 1 84 ? -8.821 -27.359 5.746 1.00 55.34 84 HIS A C 1
ATOM 663 O O . HIS A 1 84 ? -8.565 -26.599 4.813 1.00 55.34 84 HIS A O 1
ATOM 669 N N . GLN A 1 85 ? -9.961 -27.234 6.435 1.00 54.94 85 GLN A N 1
ATOM 670 C CA . GLN A 1 85 ? -10.944 -26.171 6.200 1.00 54.94 85 GLN A CA 1
ATOM 671 C C . GLN A 1 85 ? -10.468 -24.777 6.633 1.00 54.94 85 GLN A C 1
ATOM 673 O O . GLN A 1 85 ? -10.772 -23.803 5.953 1.00 54.94 85 GLN A O 1
ATOM 678 N N . VAL A 1 86 ? -9.697 -24.651 7.717 1.00 54.9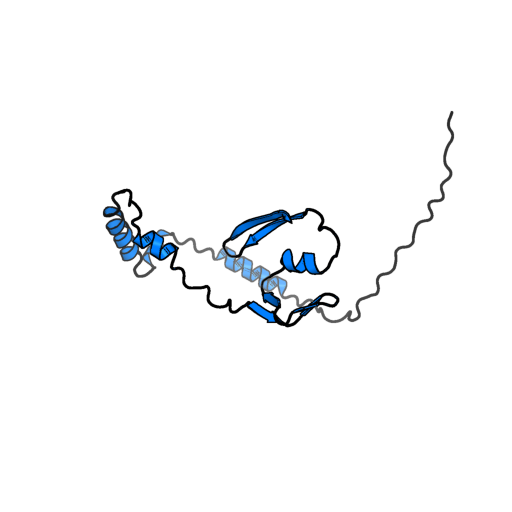7 86 VAL A N 1
ATOM 679 C CA . VAL A 1 86 ? -9.197 -23.341 8.179 1.00 54.97 86 VAL A CA 1
ATOM 680 C C . VAL A 1 86 ? -8.056 -22.856 7.283 1.00 54.97 86 VAL A C 1
ATOM 682 O O . VAL A 1 86 ? -7.995 -21.674 6.952 1.00 54.97 86 VAL A O 1
ATOM 685 N N . SER A 1 87 ? -7.208 -23.770 6.796 1.00 53.97 87 SER A N 1
ATOM 686 C CA . SER A 1 87 ? -6.254 -23.454 5.726 1.00 53.97 87 SER A CA 1
ATOM 687 C C . SER A 1 87 ? -6.972 -23.070 4.435 1.00 53.97 87 SER A C 1
ATOM 689 O O . SER A 1 87 ? -6.575 -22.102 3.799 1.00 53.97 87 SER A O 1
ATOM 691 N N . ALA A 1 88 ? -8.062 -23.755 4.072 1.00 51.88 88 ALA A N 1
ATOM 692 C CA . ALA A 1 88 ? -8.851 -23.388 2.900 1.00 51.88 88 ALA A CA 1
ATOM 693 C C . ALA A 1 88 ? -9.443 -21.977 3.028 1.00 51.88 88 ALA A C 1
ATOM 695 O O . ALA A 1 88 ? -9.383 -21.234 2.061 1.00 51.88 88 ALA A O 1
ATOM 696 N N . ILE A 1 89 ? -9.907 -21.571 4.216 1.00 55.97 89 ILE A N 1
ATOM 697 C CA . ILE A 1 89 ? -10.404 -20.208 4.480 1.00 55.97 89 ILE A CA 1
ATOM 698 C C . ILE A 1 89 ? -9.272 -19.167 4.428 1.00 55.97 89 ILE A C 1
ATOM 700 O O . ILE A 1 89 ? -9.453 -18.080 3.884 1.00 55.97 89 ILE A O 1
ATOM 704 N N . MET A 1 90 ? -8.080 -19.499 4.937 1.00 53.72 90 MET A N 1
ATOM 705 C CA . MET A 1 90 ? -6.904 -18.621 4.842 1.00 53.72 90 MET A CA 1
ATOM 706 C C . MET A 1 90 ? -6.403 -18.469 3.395 1.00 53.72 90 MET A C 1
ATOM 708 O O . MET A 1 90 ? -5.895 -17.411 3.022 1.00 53.72 90 MET A O 1
ATOM 712 N N . HIS A 1 91 ? -6.576 -19.503 2.567 1.00 54.22 91 HIS A N 1
ATOM 713 C CA . HIS A 1 91 ? -6.260 -19.490 1.137 1.00 54.22 91 HIS A CA 1
ATOM 714 C C . HIS A 1 91 ? -7.414 -18.989 0.251 1.00 54.22 91 HIS A C 1
ATOM 716 O O . HIS A 1 91 ? -7.169 -18.635 -0.899 1.00 54.22 91 HIS A O 1
ATOM 722 N N . SER A 1 92 ? -8.642 -18.902 0.769 1.00 50.38 92 SER A N 1
ATOM 723 C CA . SER A 1 92 ? -9.824 -18.384 0.070 1.00 50.38 92 SER A CA 1
ATOM 724 C C . SER A 1 92 ? -10.089 -16.913 0.384 1.00 50.38 92 SER A C 1
ATOM 726 O O . SER A 1 92 ? -11.247 -16.485 0.412 1.00 50.38 92 SER A O 1
ATOM 728 N N . MET A 1 93 ? -9.040 -16.125 0.644 1.00 54.88 93 MET A N 1
ATOM 729 C CA . MET A 1 93 ? -9.199 -14.675 0.616 1.00 54.88 93 MET A CA 1
ATOM 730 C C . MET A 1 93 ? -9.792 -14.300 -0.746 1.00 54.88 93 MET A C 1
ATOM 732 O O . MET A 1 93 ? -9.241 -14.718 -1.771 1.00 54.88 93 MET A O 1
ATOM 736 N N . PRO A 1 94 ? -10.913 -13.556 -0.782 1.00 49.41 94 PRO A N 1
ATOM 737 C CA . PRO A 1 94 ? -11.459 -13.096 -2.044 1.00 49.41 94 PRO A CA 1
ATOM 738 C C . PRO A 1 94 ? -10.359 -12.329 -2.791 1.00 49.41 94 PRO A C 1
ATOM 740 O O . PRO A 1 94 ? -9.535 -11.672 -2.138 1.00 49.41 94 PRO A O 1
ATOM 743 N N . PRO A 1 95 ? -10.305 -12.413 -4.135 1.00 54.34 95 PRO A N 1
ATOM 744 C CA . PRO A 1 95 ? -9.400 -11.578 -4.912 1.00 54.34 95 PRO A CA 1
ATOM 745 C C . PRO A 1 95 ? -9.596 -10.150 -4.418 1.00 54.34 95 PRO A C 1
ATOM 747 O O . PRO A 1 95 ? -10.744 -9.711 -4.323 1.00 54.34 95 PRO A O 1
ATOM 750 N N . LYS A 1 96 ? -8.508 -9.480 -4.008 1.00 59.12 96 LYS A N 1
ATOM 751 C CA . LYS A 1 96 ? -8.575 -8.095 -3.532 1.00 59.12 96 LYS A CA 1
ATOM 752 C C . LYS A 1 96 ? -9.469 -7.324 -4.500 1.00 59.12 96 LYS A C 1
ATOM 754 O O . LYS A 1 96 ? -9.154 -7.271 -5.689 1.00 59.12 96 LYS A O 1
ATOM 759 N N . LEU A 1 97 ? -10.588 -6.801 -3.987 1.00 53.75 97 LEU A N 1
ATOM 760 C CA . LEU A 1 97 ? -11.375 -5.800 -4.698 1.00 53.75 97 LEU A CA 1
ATOM 761 C C . LEU A 1 97 ? -10.382 -4.749 -5.195 1.00 53.75 97 LEU A C 1
ATOM 763 O O . LEU A 1 97 ? -9.461 -4.413 -4.443 1.00 53.75 97 LEU A O 1
ATOM 767 N N . GLU A 1 98 ? -10.536 -4.289 -6.439 1.00 60.34 98 GLU A N 1
ATOM 768 C CA . GLU A 1 98 ? -9.746 -3.167 -6.945 1.00 60.34 98 GLU A CA 1
ATOM 769 C C . GLU A 1 98 ? -9.711 -2.087 -5.863 1.00 60.34 98 GLU A C 1
ATOM 771 O O . GLU A 1 98 ? -10.757 -1.666 -5.363 1.00 60.34 98 GLU A O 1
ATOM 776 N N . ASP A 1 99 ? -8.502 -1.760 -5.407 1.00 60.91 99 ASP A N 1
ATOM 777 C CA . ASP A 1 99 ? -8.310 -0.809 -4.325 1.00 60.91 99 ASP A CA 1
ATOM 778 C C . ASP A 1 99 ? -8.972 0.510 -4.752 1.00 60.91 99 ASP A C 1
ATOM 780 O O . ASP A 1 99 ? -8.576 1.060 -5.783 1.00 60.91 99 ASP A O 1
ATOM 784 N N . PRO A 1 100 ? -9.978 1.030 -4.019 1.00 62.91 100 PRO A N 1
ATOM 785 C CA . PRO A 1 100 ? -10.682 2.252 -4.405 1.00 62.91 100 PRO A CA 1
ATOM 786 C C . PRO A 1 100 ? -9.746 3.456 -4.597 1.00 62.91 100 PRO A C 1
ATOM 788 O O . PRO A 1 100 ? -10.124 4.433 -5.241 1.00 62.91 100 PRO A O 1
ATOM 791 N N . GLY A 1 101 ? -8.537 3.404 -4.019 1.00 67.88 101 GLY A N 1
ATOM 792 C CA . GLY A 1 101 ? -7.500 4.427 -4.143 1.00 67.88 101 GLY A CA 1
ATOM 793 C C . GLY A 1 101 ? -6.500 4.227 -5.289 1.00 67.88 101 GLY A C 1
ATOM 794 O O . GLY A 1 101 ? -5.644 5.097 -5.479 1.00 67.88 101 GLY A O 1
ATOM 795 N N . ALA A 1 102 ? -6.583 3.120 -6.034 1.00 74.94 102 ALA A N 1
ATOM 796 C CA . ALA A 1 102 ? -5.674 2.791 -7.124 1.00 74.94 102 ALA A CA 1
ATOM 797 C C . ALA A 1 102 ? -6.380 2.922 -8.480 1.00 74.94 102 ALA A C 1
ATOM 799 O O . ALA A 1 102 ? -7.333 2.213 -8.788 1.00 74.94 102 ALA A O 1
ATOM 800 N N . PHE A 1 103 ? -5.884 3.822 -9.323 1.00 86.81 103 PHE A N 1
ATOM 801 C CA . PHE A 1 103 ? -6.387 4.026 -10.680 1.00 86.81 103 PHE A CA 1
ATOM 802 C C . PHE A 1 103 ? -5.246 3.895 -11.681 1.00 86.81 103 PHE A C 1
ATOM 804 O O . PHE A 1 103 ? -4.076 4.032 -11.329 1.00 86.81 103 PHE A O 1
ATOM 811 N N . THR A 1 104 ? -5.555 3.611 -12.945 1.00 91.75 104 THR A N 1
ATOM 812 C CA . THR A 1 104 ? -4.525 3.560 -13.987 1.00 91.75 104 THR A CA 1
ATOM 813 C C . THR A 1 104 ? -4.489 4.850 -14.784 1.00 91.75 104 THR A C 1
ATOM 815 O O . THR A 1 104 ? -5.528 5.303 -15.261 1.00 91.75 104 THR A O 1
ATOM 818 N N . ILE A 1 105 ? -3.292 5.388 -15.003 1.00 92.38 105 ILE A N 1
ATOM 819 C CA . ILE A 1 105 ? -3.051 6.508 -15.914 1.00 92.38 105 ILE A CA 1
ATOM 820 C C . ILE A 1 105 ? -2.160 6.063 -17.073 1.00 92.38 105 ILE A C 1
ATOM 822 O O . ILE A 1 105 ? -1.211 5.305 -16.850 1.00 92.38 105 ILE A O 1
ATOM 826 N N . PRO A 1 106 ? -2.419 6.512 -18.310 1.00 94.50 106 PRO A N 1
ATOM 827 C CA . PRO A 1 106 ? -1.447 6.350 -19.374 1.00 94.50 106 PRO A CA 1
ATOM 828 C C . PRO A 1 106 ? -0.209 7.189 -19.042 1.00 94.50 106 PRO A C 1
ATOM 830 O O . PRO A 1 106 ? -0.317 8.338 -18.610 1.00 94.50 106 PRO A O 1
ATOM 833 N N . CYS A 1 107 ? 0.980 6.629 -19.235 1.00 93.06 107 CYS A N 1
ATOM 834 C CA . CYS A 1 107 ? 2.226 7.352 -19.028 1.00 93.06 107 CYS A CA 1
ATOM 835 C C . CYS A 1 107 ? 3.247 7.011 -20.111 1.00 93.06 107 CYS A C 1
ATOM 837 O O . CYS A 1 107 ? 3.198 5.957 -20.745 1.00 93.06 107 CYS A O 1
ATOM 839 N N . ARG A 1 108 ? 4.195 7.917 -20.328 1.00 93.06 108 ARG A N 1
ATOM 840 C CA . ARG A 1 108 ? 5.294 7.723 -21.268 1.00 93.06 108 ARG A CA 1
ATOM 841 C C . ARG A 1 108 ? 6.608 7.883 -20.530 1.00 93.06 108 ARG A C 1
ATOM 843 O O . ARG A 1 108 ? 6.846 8.905 -19.892 1.00 93.06 108 ARG A O 1
ATOM 850 N N . ILE A 1 109 ? 7.471 6.882 -20.641 1.00 90.50 109 ILE A N 1
ATOM 851 C CA . ILE A 1 109 ? 8.822 6.912 -20.083 1.00 90.50 109 ILE A CA 1
ATOM 852 C C . ILE A 1 109 ? 9.784 6.856 -21.265 1.00 90.50 109 ILE A C 1
ATOM 854 O O . ILE A 1 109 ? 9.843 5.863 -21.990 1.00 90.50 109 ILE A O 1
ATOM 858 N N . ARG A 1 110 ? 10.524 7.946 -21.496 1.00 86.88 110 ARG A N 1
ATOM 859 C CA . ARG A 1 110 ? 11.337 8.146 -22.709 1.00 86.88 110 ARG A CA 1
ATOM 860 C C . ARG A 1 110 ? 10.490 7.953 -23.983 1.00 86.88 110 ARG A C 1
ATOM 862 O O . ARG A 1 110 ? 9.643 8.788 -24.293 1.00 86.88 110 ARG A O 1
ATOM 869 N N . SER A 1 111 ? 10.732 6.878 -24.728 1.00 86.56 111 SER A N 1
ATOM 870 C CA . SER A 1 111 ? 10.066 6.533 -25.986 1.00 86.56 111 SER A CA 1
ATOM 871 C C . SER A 1 111 ? 9.083 5.371 -25.843 1.00 86.56 111 SER A C 1
ATOM 873 O O . SER A 1 111 ? 8.450 5.015 -26.829 1.00 86.56 111 SER A O 1
ATOM 875 N N . ALA A 1 112 ? 8.960 4.773 -24.652 1.00 88.62 112 ALA A N 1
ATOM 876 C CA . ALA A 1 112 ? 7.994 3.712 -24.397 1.00 88.62 112 ALA A CA 1
ATOM 877 C C . ALA A 1 112 ? 6.718 4.293 -23.789 1.00 88.62 112 ALA A C 1
ATOM 879 O O . ALA A 1 112 ? 6.769 5.076 -22.835 1.00 88.62 112 ALA A O 1
ATOM 880 N N . GLU A 1 113 ? 5.582 3.882 -24.336 1.00 93.44 113 GLU A N 1
ATOM 881 C CA . GLU A 1 113 ? 4.257 4.276 -23.877 1.00 93.44 113 GLU A CA 1
ATOM 882 C C . GLU A 1 113 ? 3.608 3.124 -23.115 1.00 93.44 113 GLU A C 1
ATOM 884 O O . GLU A 1 113 ? 3.632 1.970 -23.543 1.00 93.44 113 GLU A O 1
ATOM 889 N N . PHE A 1 114 ? 3.031 3.448 -21.964 1.00 93.19 114 PHE A N 1
ATOM 890 C CA . PHE A 1 114 ? 2.308 2.529 -21.103 1.00 93.19 114 PHE A CA 1
ATOM 891 C C . PHE A 1 114 ? 0.869 3.004 -21.050 1.00 93.19 114 PHE A C 1
ATOM 893 O O . PHE A 1 114 ? 0.572 4.035 -20.455 1.00 93.19 114 PHE A O 1
ATOM 900 N N . ALA A 1 115 ? -0.037 2.243 -21.659 1.00 93.62 115 ALA A N 1
ATOM 901 C CA . ALA A 1 115 ? -1.460 2.577 -21.650 1.00 93.62 115 ALA A CA 1
ATOM 902 C C . ALA A 1 115 ? -2.061 2.550 -20.233 1.00 93.62 115 ALA A C 1
ATOM 904 O O . ALA A 1 115 ? -3.049 3.228 -19.966 1.00 93.62 115 ALA A O 1
ATOM 905 N N . LYS A 1 116 ? -1.469 1.756 -19.331 1.00 91.50 116 LYS A N 1
ATOM 906 C CA . LYS A 1 116 ? -1.922 1.573 -17.951 1.00 91.50 116 LYS A CA 1
ATOM 907 C C . LYS A 1 116 ? -0.724 1.524 -17.005 1.00 91.50 116 LYS A C 1
ATOM 909 O O . LYS A 1 116 ? -0.048 0.501 -16.920 1.00 91.50 116 LYS A O 1
ATOM 914 N N . ALA A 1 117 ? -0.475 2.611 -16.287 1.00 92.31 117 ALA A N 1
ATOM 915 C CA . ALA A 1 117 ? 0.412 2.643 -15.131 1.00 92.31 117 ALA A CA 1
ATOM 916 C C . ALA A 1 117 ? -0.425 2.827 -13.865 1.00 92.31 117 ALA A C 1
ATOM 918 O O . ALA A 1 117 ? -1.296 3.693 -13.828 1.00 92.31 117 ALA A O 1
ATOM 919 N N . LEU A 1 118 ? -0.182 1.999 -12.850 1.00 91.38 118 LEU A N 1
ATOM 920 C CA . LEU A 1 118 ? -0.892 2.083 -11.577 1.00 91.38 118 LEU A CA 1
ATOM 921 C C . LEU A 1 118 ? -0.501 3.376 -10.846 1.00 91.38 118 LEU A C 1
ATOM 923 O O . LEU A 1 118 ? 0.683 3.684 -10.726 1.00 91.38 118 LEU A O 1
ATOM 927 N N . CYS A 1 119 ? -1.494 4.122 -10.376 1.00 87.50 119 CYS A N 1
ATOM 928 C CA . CYS A 1 119 ? -1.347 5.346 -9.603 1.00 87.50 119 CYS A CA 1
ATOM 929 C C . CYS A 1 119 ? -2.138 5.193 -8.300 1.00 87.50 119 CYS A C 1
ATOM 931 O O . CYS A 1 119 ? -3.369 5.148 -8.318 1.00 87.50 119 CYS A O 1
ATOM 933 N N . GLY A 1 120 ? -1.429 5.072 -7.178 1.00 86.00 120 GLY A N 1
ATOM 934 C CA . GLY A 1 120 ? -2.026 5.058 -5.844 1.00 86.00 120 GLY A CA 1
ATOM 935 C C . GLY A 1 120 ? -1.985 6.449 -5.213 1.00 86.00 120 GLY A C 1
ATOM 936 O O . GLY A 1 120 ? -0.911 7.032 -5.080 1.00 86.00 120 GLY A O 1
ATOM 937 N N . LEU A 1 121 ? -3.132 6.978 -4.769 1.00 80.62 121 LEU A N 1
ATOM 938 C CA . LEU A 1 121 ? -3.199 8.291 -4.095 1.00 80.62 121 LEU A CA 1
ATOM 939 C C . LEU A 1 121 ? -2.498 8.314 -2.721 1.00 80.62 121 LEU A C 1
ATOM 941 O O . LEU A 1 121 ? -2.186 9.386 -2.205 1.00 80.62 121 LEU A O 1
ATOM 945 N N . GLY A 1 122 ? -2.253 7.140 -2.131 1.00 79.25 122 GLY A N 1
ATOM 946 C CA . GLY A 1 122 ? -1.544 6.970 -0.859 1.00 79.25 122 GLY A CA 1
ATOM 947 C C . GLY A 1 122 ? -0.067 6.585 -0.994 1.00 79.25 122 GLY A C 1
ATOM 948 O O . GLY A 1 122 ? 0.656 6.575 0.004 1.00 79.25 122 GLY A O 1
ATOM 949 N N . GLU A 1 123 ? 0.411 6.283 -2.203 1.00 78.69 123 GLU A N 1
ATOM 950 C CA . GLU A 1 123 ? 1.778 5.807 -2.406 1.00 78.69 123 GLU A CA 1
ATOM 951 C C . GLU A 1 123 ? 2.756 6.982 -2.517 1.00 78.69 123 GLU A C 1
ATOM 953 O O . GLU A 1 123 ? 2.592 7.902 -3.314 1.00 78.69 123 GLU A O 1
ATOM 958 N N . ARG A 1 124 ? 3.818 6.960 -1.704 1.00 82.25 124 ARG A N 1
ATOM 959 C CA . ARG A 1 124 ? 4.876 7.988 -1.737 1.00 82.25 124 ARG A CA 1
ATOM 960 C C . ARG A 1 124 ? 6.049 7.639 -2.653 1.00 82.25 124 ARG A C 1
ATOM 962 O O . ARG A 1 124 ? 6.970 8.442 -2.786 1.00 82.25 124 ARG A O 1
ATOM 969 N N . ILE A 1 125 ? 6.056 6.439 -3.226 1.00 83.38 125 ILE A N 1
ATOM 970 C CA . ILE A 1 125 ? 7.164 5.907 -4.023 1.00 83.38 125 ILE A CA 1
ATOM 971 C C . ILE A 1 125 ? 6.651 5.425 -5.375 1.00 83.38 125 ILE A C 1
ATOM 973 O O . ILE A 1 125 ? 5.577 4.845 -5.458 1.00 83.38 125 ILE A O 1
ATOM 977 N N . ASN A 1 126 ? 7.454 5.613 -6.422 1.00 87.00 126 ASN A N 1
ATOM 978 C CA . ASN A 1 126 ? 7.173 5.055 -7.740 1.00 87.00 126 ASN A CA 1
ATOM 979 C C . ASN A 1 126 ? 7.941 3.741 -7.895 1.00 87.00 126 ASN A C 1
ATOM 981 O O . ASN A 1 126 ? 9.164 3.719 -7.735 1.00 87.00 126 ASN A O 1
ATOM 985 N N . LEU A 1 127 ? 7.243 2.657 -8.229 1.00 87.12 127 LEU A N 1
ATOM 986 C CA . LEU A 1 127 ? 7.855 1.356 -8.488 1.00 87.12 127 LEU A CA 1
ATOM 987 C C . LEU A 1 127 ? 7.839 1.054 -9.987 1.00 87.12 127 LEU A C 1
ATOM 989 O O . LEU A 1 127 ? 6.815 1.180 -10.653 1.00 87.12 127 LEU A O 1
ATOM 993 N N . MET A 1 128 ? 8.982 0.618 -10.515 1.00 89.88 128 MET A N 1
ATOM 994 C CA . MET A 1 128 ? 9.103 0.119 -11.883 1.00 89.88 128 MET A CA 1
ATOM 995 C C . MET A 1 128 ? 9.524 -1.352 -11.836 1.00 89.88 128 MET A C 1
ATOM 997 O O . MET A 1 128 ? 10.567 -1.658 -11.254 1.00 89.88 128 MET A O 1
ATOM 1001 N N . PRO A 1 129 ? 8.771 -2.274 -12.460 1.00 88.75 129 PRO A N 1
ATOM 1002 C CA . PRO A 1 129 ? 9.196 -3.662 -12.571 1.00 88.75 129 PRO A CA 1
ATOM 1003 C C . PRO A 1 129 ? 10.545 -3.783 -13.284 1.00 88.75 129 PRO A C 1
ATOM 1005 O O . PRO A 1 129 ? 10.802 -3.115 -14.287 1.00 88.75 129 PRO A O 1
ATOM 1008 N N . TYR A 1 130 ? 11.397 -4.692 -12.815 1.00 86.75 130 TYR A N 1
ATOM 1009 C CA . TYR A 1 130 ? 12.732 -4.879 -13.388 1.00 86.75 130 TYR A CA 1
ATOM 1010 C C . TYR A 1 130 ? 12.707 -5.304 -14.870 1.00 86.75 130 TYR A C 1
ATOM 1012 O O . TYR A 1 130 ? 13.579 -4.919 -15.649 1.00 86.75 130 TYR A O 1
ATOM 1020 N N . SER A 1 131 ? 11.681 -6.050 -15.290 1.00 87.31 131 SER A N 1
ATOM 1021 C CA . SER A 1 131 ? 11.445 -6.391 -16.700 1.00 87.31 131 SER A CA 1
ATOM 1022 C C . SER A 1 131 ? 11.258 -5.147 -17.573 1.00 87.31 131 SER A C 1
ATOM 1024 O O . SER A 1 131 ? 11.828 -5.061 -18.657 1.00 87.31 131 SER A O 1
ATOM 1026 N N . VAL A 1 132 ? 10.520 -4.155 -17.071 1.00 88.62 132 VAL A N 1
ATOM 1027 C CA . VAL A 1 132 ? 10.303 -2.868 -17.740 1.00 88.62 132 VAL A CA 1
ATOM 1028 C C . VAL A 1 132 ? 11.597 -2.054 -17.756 1.00 88.62 132 VAL A C 1
ATOM 1030 O O . VAL A 1 132 ? 11.980 -1.539 -18.804 1.00 88.62 132 VAL A O 1
ATOM 1033 N N . PHE A 1 133 ? 12.328 -2.014 -16.639 1.00 88.44 133 PHE A N 1
ATOM 1034 C CA . PHE A 1 133 ? 13.635 -1.356 -16.559 1.00 88.44 133 PHE A CA 1
ATOM 1035 C C . PHE A 1 133 ? 14.631 -1.893 -17.605 1.00 88.44 133 PHE A C 1
ATOM 1037 O O . PHE A 1 133 ? 15.280 -1.112 -18.306 1.00 88.44 133 PHE A O 1
ATOM 1044 N N . LYS A 1 134 ? 14.716 -3.223 -17.769 1.00 87.62 134 LYS A N 1
ATOM 1045 C CA . LYS A 1 134 ? 15.599 -3.879 -18.752 1.00 87.62 134 LYS A CA 1
ATOM 1046 C C . LYS A 1 134 ? 15.354 -3.407 -20.187 1.00 87.62 134 LYS A C 1
ATOM 1048 O O . LYS A 1 134 ? 16.312 -3.246 -20.944 1.00 87.62 134 LYS A O 1
ATOM 1053 N N . ASN A 1 135 ? 14.104 -3.123 -20.545 1.00 87.69 135 ASN A N 1
ATOM 1054 C CA . ASN A 1 135 ? 13.743 -2.683 -21.895 1.00 87.69 135 ASN A CA 1
ATOM 1055 C C . ASN A 1 135 ? 14.305 -1.298 -22.238 1.00 87.69 135 ASN A C 1
ATOM 1057 O O . ASN A 1 135 ? 14.530 -0.989 -23.407 1.00 87.69 135 ASN A O 1
ATOM 1061 N N . PHE A 1 136 ? 14.595 -0.471 -21.233 1.00 85.94 136 PHE A N 1
ATOM 1062 C CA . PHE A 1 136 ? 15.093 0.881 -21.447 1.00 85.94 136 PHE A CA 1
ATOM 1063 C C . PHE A 1 136 ? 16.607 0.983 -21.646 1.00 85.94 136 PHE A C 1
ATOM 1065 O O . PHE A 1 136 ? 17.098 2.085 -21.903 1.00 85.94 136 PHE A O 1
ATOM 1072 N N . ARG A 1 137 ? 17.361 -0.121 -21.535 1.00 81.50 137 ARG A N 1
ATOM 1073 C CA . ARG A 1 137 ? 18.827 -0.154 -21.716 1.00 81.50 137 ARG A CA 1
ATOM 1074 C C . ARG A 1 137 ? 19.556 0.992 -20.979 1.00 81.50 137 ARG A C 1
ATOM 1076 O O . ARG A 1 137 ? 20.513 1.553 -21.499 1.00 81.50 137 ARG A O 1
ATOM 1083 N N . ILE A 1 138 ? 19.100 1.364 -19.776 1.00 82.19 138 ILE A N 1
ATOM 1084 C CA . ILE A 1 138 ? 19.620 2.513 -18.991 1.00 82.19 138 ILE A CA 1
ATOM 1085 C C . ILE A 1 138 ? 20.892 2.141 -18.196 1.00 82.19 138 ILE A C 1
ATOM 1087 O O . ILE A 1 138 ? 21.282 2.836 -17.264 1.00 82.19 138 ILE A O 1
ATOM 1091 N N . GLY A 1 139 ? 21.551 1.035 -18.548 1.00 86.12 139 GLY A N 1
ATOM 1092 C CA . GLY A 1 139 ? 22.627 0.444 -17.751 1.00 86.12 139 GLY A CA 1
ATOM 1093 C C . GLY A 1 139 ? 22.105 -0.412 -16.593 1.00 86.12 139 GLY A C 1
ATOM 1094 O O . GLY A 1 139 ? 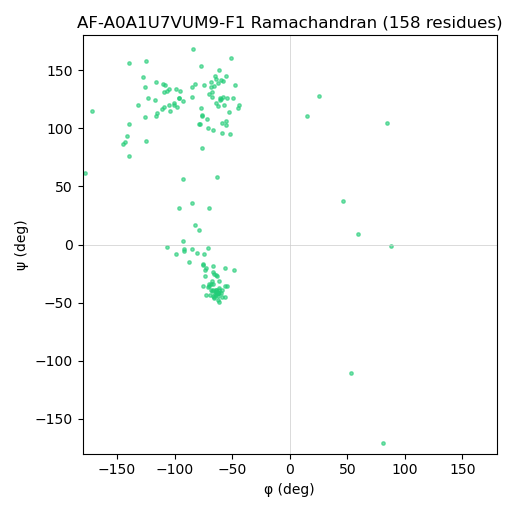20.919 -0.735 -16.527 1.00 86.12 139 GLY A O 1
ATOM 1095 N N . GLN A 1 140 ? 23.006 -0.828 -15.701 1.00 86.88 140 GLN A N 1
ATOM 1096 C CA . GLN A 1 140 ? 22.635 -1.580 -14.501 1.00 86.88 140 GLN A CA 1
ATOM 1097 C C . GLN A 1 140 ? 22.163 -0.628 -13.393 1.00 86.88 140 GLN A C 1
ATOM 1099 O O . GLN A 1 140 ? 22.777 0.428 -13.204 1.00 86.88 140 GLN A O 1
ATOM 1104 N N . PRO A 1 141 ? 21.092 -0.977 -12.654 1.00 86.62 141 PRO A N 1
ATOM 1105 C CA . PRO A 1 141 ? 20.705 -0.206 -11.488 1.00 86.62 141 PRO A CA 1
ATOM 1106 C C . PRO A 1 141 ? 21.810 -0.329 -10.438 1.00 86.62 141 PRO A C 1
ATOM 1108 O O . PRO A 1 141 ? 22.466 -1.365 -10.320 1.00 86.62 141 PRO A O 1
ATOM 1111 N N . ARG A 1 142 ? 22.040 0.743 -9.680 1.00 89.19 142 ARG A N 1
ATOM 1112 C CA . ARG A 1 142 ? 22.939 0.663 -8.530 1.00 89.19 142 ARG A CA 1
ATOM 1113 C C . ARG A 1 142 ? 22.258 -0.169 -7.449 1.00 89.19 142 ARG A C 1
ATOM 1115 O O . ARG A 1 142 ? 21.128 0.188 -7.101 1.00 89.19 142 ARG A O 1
ATOM 1122 N N . PRO A 1 143 ? 22.940 -1.184 -6.890 1.00 88.75 143 PRO A N 1
ATOM 1123 C CA . PRO A 1 143 ? 22.385 -1.968 -5.810 1.00 88.75 143 PRO A CA 1
ATOM 1124 C C . PRO A 1 143 ? 21.911 -1.070 -4.674 1.00 88.75 143 PRO A C 1
ATOM 1126 O O . PRO A 1 143 ? 22.714 -0.361 -4.064 1.00 88.75 143 PRO A O 1
ATOM 1129 N N . THR A 1 144 ? 20.605 -1.045 -4.433 1.00 89.38 144 THR A N 1
ATOM 1130 C CA . THR A 1 144 ? 20.005 -0.149 -3.441 1.00 89.38 144 THR A CA 1
ATOM 1131 C C . THR A 1 144 ? 19.069 -0.946 -2.555 1.00 89.38 144 THR A C 1
ATOM 1133 O O . THR A 1 144 ? 18.099 -1.537 -3.026 1.00 89.38 144 THR A O 1
ATOM 1136 N N . SER A 1 145 ? 19.363 -0.951 -1.255 1.00 90.31 145 SER A N 1
ATOM 1137 C CA . SER A 1 145 ? 18.486 -1.540 -0.248 1.00 90.31 145 SER A CA 1
ATOM 1138 C C . SER A 1 145 ? 17.554 -0.468 0.304 1.00 90.31 145 SER A C 1
ATOM 1140 O O . SER A 1 145 ? 18.004 0.561 0.810 1.00 90.31 145 SER A O 1
ATOM 1142 N N . MET A 1 146 ? 16.250 -0.704 0.205 1.00 89.06 146 MET A N 1
ATOM 1143 C CA . MET A 1 146 ? 15.213 0.185 0.714 1.00 89.06 146 MET A CA 1
ATOM 1144 C C . MET A 1 146 ? 14.275 -0.585 1.637 1.00 89.06 146 MET A C 1
ATOM 1146 O O . MET A 1 146 ? 13.831 -1.687 1.318 1.00 89.06 146 MET A O 1
ATOM 1150 N N . ARG A 1 147 ? 13.941 0.007 2.787 1.00 90.38 147 ARG A N 1
ATOM 1151 C CA . ARG A 1 147 ? 12.968 -0.554 3.726 1.00 90.38 147 ARG A CA 1
ATOM 1152 C C . ARG A 1 147 ? 11.631 0.155 3.562 1.00 90.38 147 ARG A C 1
ATOM 1154 O O . ARG A 1 147 ? 11.553 1.364 3.747 1.00 90.38 147 ARG A O 1
ATOM 1161 N N . LEU A 1 148 ? 10.590 -0.608 3.261 1.00 88.38 148 LEU A N 1
ATOM 1162 C CA . LEU A 1 148 ? 9.221 -0.128 3.136 1.00 88.38 148 LEU A CA 1
ATOM 1163 C C . LEU A 1 148 ? 8.382 -0.647 4.295 1.00 88.38 148 LEU A C 1
ATOM 1165 O O . LEU A 1 148 ? 8.506 -1.811 4.678 1.00 88.38 148 LEU A O 1
ATOM 1169 N N . GLN A 1 149 ? 7.540 0.218 4.850 1.00 88.81 149 GLN A N 1
ATOM 1170 C CA . GLN A 1 149 ? 6.472 -0.180 5.755 1.00 88.81 149 GLN A CA 1
ATOM 1171 C C . GLN A 1 149 ? 5.160 -0.102 4.983 1.00 88.81 149 GLN A C 1
ATOM 1173 O O . GLN A 1 149 ? 4.823 0.951 4.453 1.00 88.81 149 GLN A O 1
ATOM 1178 N N . MET A 1 150 ? 4.482 -1.237 4.891 1.00 85.31 150 MET A N 1
ATOM 1179 C CA . MET A 1 150 ? 3.206 -1.390 4.206 1.00 85.31 150 MET A CA 1
ATOM 1180 C C . MET A 1 150 ? 2.052 -0.981 5.137 1.00 85.31 150 MET A C 1
ATOM 1182 O O . MET A 1 150 ? 2.245 -0.857 6.352 1.00 85.31 150 MET A O 1
ATOM 1186 N N . ASP A 1 151 ? 0.848 -0.836 4.585 1.00 78.94 151 ASP A N 1
ATOM 1187 C CA . ASP A 1 151 ? -0.352 -0.475 5.355 1.00 78.94 151 ASP A CA 1
ATOM 1188 C C . ASP A 1 151 ? -0.775 -1.557 6.362 1.00 78.94 151 ASP A C 1
ATOM 1190 O O . ASP A 1 151 ? -1.336 -1.246 7.407 1.00 78.94 151 ASP A O 1
ATOM 1194 N N . ASP A 1 152 ? -0.417 -2.822 6.116 1.00 86.06 152 ASP A N 1
ATOM 1195 C CA . ASP A 1 152 ? -0.564 -3.932 7.075 1.00 86.06 152 ASP A CA 1
ATOM 1196 C C . ASP A 1 152 ? 0.543 -3.948 8.153 1.00 86.06 152 ASP A C 1
ATOM 1198 O O . ASP A 1 152 ? 0.736 -4.934 8.864 1.00 86.06 152 ASP A O 1
ATOM 1202 N N . HIS A 1 153 ? 1.307 -2.856 8.252 1.00 84.44 153 HIS A N 1
ATOM 1203 C CA . HIS A 1 153 ? 2.481 -2.673 9.101 1.00 84.44 153 HIS A CA 1
ATOM 1204 C C . HIS A 1 153 ? 3.627 -3.661 8.852 1.00 84.44 153 HIS A C 1
ATOM 1206 O O . HIS A 1 153 ? 4.623 -3.637 9.590 1.00 84.44 153 HIS A O 1
ATOM 1212 N N . THR A 1 154 ? 3.563 -4.480 7.798 1.00 87.75 154 THR A N 1
ATOM 1213 C CA . THR A 1 154 ? 4.682 -5.343 7.435 1.00 87.75 154 THR A CA 1
ATOM 1214 C C . THR A 1 154 ? 5.846 -4.500 6.935 1.00 87.75 154 THR A C 1
ATOM 1216 O O . THR A 1 154 ? 5.688 -3.503 6.227 1.00 87.75 154 THR A O 1
ATOM 1219 N N . ARG A 1 155 ? 7.058 -4.884 7.340 1.00 90.00 155 ARG A N 1
ATOM 1220 C CA . ARG A 1 155 ? 8.287 -4.223 6.903 1.00 90.00 155 ARG A CA 1
ATOM 1221 C C . ARG A 1 155 ? 8.966 -5.098 5.867 1.00 90.00 155 ARG A C 1
ATOM 1223 O O . ARG A 1 155 ? 9.420 -6.190 6.198 1.00 90.00 155 ARG A O 1
ATOM 1230 N N . ARG A 1 156 ? 9.061 -4.613 4.634 1.00 86.38 156 ARG A N 1
ATOM 1231 C CA . ARG A 1 156 ? 9.738 -5.307 3.536 1.00 86.38 156 ARG A CA 1
ATOM 1232 C C . ARG A 1 156 ? 11.042 -4.606 3.205 1.00 86.38 156 ARG A C 1
ATOM 1234 O O . ARG A 1 156 ? 11.101 -3.380 3.166 1.00 86.38 156 ARG A O 1
ATOM 1241 N N . ILE A 1 157 ? 12.087 -5.392 2.990 1.00 85.44 157 ILE A N 1
ATOM 1242 C CA . ILE A 1 157 ? 13.346 -4.902 2.435 1.00 85.44 157 ILE A CA 1
ATOM 1243 C C . ILE A 1 157 ? 13.302 -5.230 0.951 1.00 85.44 157 ILE A C 1
ATOM 1245 O O . ILE A 1 157 ? 13.176 -6.395 0.579 1.00 85.44 157 ILE A O 1
ATOM 1249 N N . LEU A 1 158 ? 13.353 -4.199 0.119 1.00 80.44 158 LEU A N 1
ATOM 1250 C CA . LEU A 1 158 ? 13.528 -4.346 -1.312 1.00 80.44 158 LEU A CA 1
ATOM 1251 C C . LEU A 1 158 ? 14.993 -4.075 -1.629 1.00 80.44 158 LEU A C 1
ATOM 1253 O O . LEU A 1 158 ? 15.511 -2.998 -1.333 1.00 80.44 158 LEU A O 1
ATOM 1257 N N . SER A 1 159 ? 15.644 -5.082 -2.195 1.00 78.56 159 SER A N 1
ATOM 1258 C CA . SER A 1 159 ? 17.000 -4.991 -2.718 1.00 78.56 159 SER A CA 1
ATOM 1259 C C . SER A 1 159 ? 16.897 -5.090 -4.233 1.00 78.56 159 SER A C 1
ATOM 1261 O O . SER A 1 159 ? 16.421 -6.104 -4.747 1.00 78.56 159 SER A O 1
ATOM 1263 N N . PHE A 1 160 ? 17.285 -4.020 -4.918 1.00 71.38 160 PHE A N 1
ATOM 1264 C CA . PHE A 1 160 ? 17.315 -3.915 -6.379 1.00 71.38 160 PHE A CA 1
ATOM 1265 C C . PHE A 1 160 ? 18.749 -3.823 -6.860 1.00 71.38 160 PHE A C 1
ATOM 1267 O O . PHE A 1 160 ? 19.544 -3.265 -6.071 1.00 71.38 160 PHE A O 1
#

Nearest PDB structures (foldseek):
  5owj-assembly1_B  TM=1.740E-01  e=3.670E+00  Escherichia coli
  9gc3-assembly1_A  TM=2.198E-01  e=5.705E+00  Saccharomyces cerevisiae

Radius of gyration: 32.63 Å; Cα contacts (8 Å, |Δi|>4): 65; chains: 1; bounding box: 87×72×65 Å